Protein AF-A0A930AYY4-F1 (afdb_monomer_lite)

Sequence (57 aa):
CTPIFEGDNLVVTGVLIEARSIEDSGEGICFNVFCYNVQPNIKIDYHTGDHQLIMQD

pLDDT: mean 96.49, std 5.95, range [64.25, 98.69]

Foldseek 3Di:
DAFDPDDQFPAGQWDWDADADPVVRRPPHGDTDTGGPDDPQKDAPRRPRDIDGHDDD

Structure (mmCIF, N/CA/C/O backbone):
data_AF-A0A930AYY4-F1
#
_entry.id   AF-A0A930AYY4-F1
#
loop_
_atom_site.group_PDB
_atom_site.id
_atom_site.type_symbol
_atom_site.label_atom_id
_atom_site.label_alt_id
_atom_site.label_comp_id
_atom_site.label_asym_id
_atom_site.label_entity_id
_atom_site.label_seq_id
_atom_site.pdbx_PDB_ins_code
_atom_site.Cartn_x
_atom_site.Cartn_y
_atom_site.Cartn_z
_atom_site.occupancy
_atom_site.B_iso_or_equiv
_atom_site.auth_seq_id
_atom_site.auth_comp_id
_atom_site.auth_asym_id
_atom_site.auth_atom_id
_atom_site.pdbx_PDB_model_num
ATOM 1 N N . CYS A 1 1 ? 1.804 5.980 9.553 1.00 91.69 1 CYS A N 1
ATOM 2 C CA . CYS A 1 1 ? 1.724 5.849 8.088 1.00 91.69 1 CYS A CA 1
ATOM 3 C C . CYS A 1 1 ? 3.114 5.470 7.605 1.00 91.69 1 CYS A C 1
ATOM 5 O O . CYS A 1 1 ? 4.017 6.295 7.715 1.00 91.69 1 CYS A O 1
ATOM 7 N N . THR A 1 2 ? 3.291 4.218 7.192 1.00 98.38 2 THR A N 1
ATOM 8 C CA . THR A 1 2 ? 4.599 3.607 6.933 1.00 98.38 2 THR A CA 1
ATOM 9 C C . THR A 1 2 ? 4.633 3.088 5.495 1.00 98.38 2 THR A C 1
ATOM 11 O O . THR A 1 2 ? 3.856 2.184 5.175 1.00 98.38 2 THR A O 1
ATOM 14 N N . PRO A 1 3 ? 5.473 3.655 4.612 1.00 98.19 3 PRO A N 1
ATOM 15 C CA . PRO A 1 3 ? 5.604 3.177 3.239 1.00 98.19 3 PRO A CA 1
ATOM 16 C C . PRO A 1 3 ? 6.233 1.782 3.210 1.00 98.19 3 PRO A C 1
ATOM 18 O O . PRO A 1 3 ? 7.217 1.539 3.909 1.00 98.19 3 PRO A O 1
ATOM 21 N N . ILE A 1 4 ? 5.688 0.884 2.390 1.00 98.56 4 ILE A N 1
ATOM 22 C CA . ILE A 1 4 ? 6.221 -0.467 2.198 1.00 98.56 4 ILE A CA 1
ATOM 23 C C . ILE A 1 4 ? 6.764 -0.590 0.775 1.00 98.56 4 ILE A C 1
ATOM 25 O O . ILE A 1 4 ? 6.027 -0.446 -0.202 1.00 98.56 4 ILE A O 1
ATOM 29 N N . PHE A 1 5 ? 8.065 -0.859 0.686 1.00 98.31 5 PHE A N 1
ATOM 30 C CA . PHE A 1 5 ? 8.781 -1.120 -0.557 1.00 98.31 5 PHE A CA 1
ATOM 31 C C . PHE A 1 5 ? 9.057 -2.618 -0.692 1.00 98.31 5 PHE A C 1
ATOM 33 O O . PHE A 1 5 ? 9.364 -3.290 0.294 1.00 98.31 5 PHE A O 1
ATOM 40 N N . GLU A 1 6 ? 8.985 -3.125 -1.918 1.00 98.00 6 GLU A N 1
ATOM 41 C CA . GLU A 1 6 ? 9.464 -4.461 -2.267 1.00 98.00 6 GLU A CA 1
ATOM 42 C C . GLU A 1 6 ? 10.831 -4.355 -2.940 1.00 98.00 6 GLU A C 1
ATOM 44 O O . GLU A 1 6 ? 10.983 -3.651 -3.937 1.00 98.00 6 GLU A O 1
ATOM 49 N N . GLY A 1 7 ? 11.827 -5.059 -2.399 1.00 97.12 7 GLY A N 1
ATOM 50 C CA . GLY A 1 7 ? 13.177 -5.070 -2.961 1.00 97.12 7 GLY A CA 1
ATOM 51 C C . GLY A 1 7 ? 13.796 -3.673 -3.039 1.00 97.12 7 GLY A C 1
ATOM 52 O O . GLY A 1 7 ? 13.854 -2.953 -2.044 1.00 97.12 7 GLY A O 1
ATOM 53 N N . ASP A 1 8 ? 14.282 -3.322 -4.225 1.00 97.75 8 ASP A N 1
ATOM 54 C CA . ASP A 1 8 ? 14.925 -2.053 -4.567 1.00 97.75 8 ASP A CA 1
ATOM 55 C C . ASP A 1 8 ? 14.004 -1.102 -5.352 1.00 97.75 8 ASP A C 1
ATOM 57 O O . ASP A 1 8 ? 14.481 -0.153 -5.974 1.00 97.75 8 ASP A O 1
ATOM 61 N N . ASN A 1 9 ? 12.687 -1.337 -5.321 1.00 98.62 9 ASN A N 1
ATOM 62 C CA . ASN A 1 9 ? 11.718 -0.483 -5.999 1.00 98.62 9 ASN A CA 1
ATOM 63 C C . ASN A 1 9 ? 11.816 0.976 -5.530 1.00 98.62 9 ASN A C 1
ATOM 65 O O . ASN A 1 9 ? 11.856 1.254 -4.330 1.00 98.62 9 ASN A O 1
ATOM 69 N N . LEU A 1 10 ? 11.792 1.922 -6.473 1.00 98.31 10 LEU A N 1
ATOM 70 C CA . LEU A 1 10 ? 11.781 3.354 -6.162 1.00 98.31 10 LEU A CA 1
ATOM 71 C C . LEU A 1 10 ? 10.407 3.846 -5.686 1.00 98.31 10 LEU A C 1
ATOM 73 O O . LEU A 1 10 ? 10.317 4.882 -5.025 1.00 98.31 10 LEU A O 1
ATOM 77 N N . VAL A 1 11 ? 9.337 3.112 -6.002 1.00 98.44 11 VAL A N 1
ATOM 78 C CA . VAL A 1 11 ? 7.959 3.426 -5.614 1.00 98.44 11 VAL A CA 1
ATOM 79 C C . VAL A 1 11 ? 7.403 2.346 -4.691 1.00 98.44 11 VAL A C 1
ATOM 81 O O . VAL A 1 11 ? 7.647 1.154 -4.856 1.00 98.44 11 VAL A O 1
ATOM 84 N N . VAL A 1 12 ? 6.623 2.777 -3.702 1.00 98.38 12 VAL A N 1
ATOM 85 C CA . VAL A 1 12 ? 6.009 1.898 -2.701 1.00 98.38 12 VAL A CA 1
ATOM 86 C C . VAL A 1 12 ? 4.932 1.012 -3.318 1.00 98.38 12 VAL A C 1
ATOM 88 O O . VAL A 1 12 ? 4.104 1.498 -4.091 1.00 98.38 12 VAL A O 1
ATOM 91 N N . THR A 1 13 ? 4.870 -0.251 -2.898 1.00 98.31 13 THR A N 1
ATOM 92 C CA . THR A 1 13 ? 3.749 -1.158 -3.209 1.00 98.31 13 THR A CA 1
ATOM 93 C C . THR A 1 13 ? 2.456 -0.670 -2.550 1.00 98.31 13 THR A C 1
ATOM 95 O O . THR A 1 13 ? 1.347 -0.845 -3.057 1.00 98.31 13 THR A O 1
ATOM 98 N N . GLY A 1 14 ? 2.590 -0.035 -1.392 1.00 98.50 14 GLY A N 1
ATOM 99 C CA . GLY A 1 14 ? 1.485 0.504 -0.624 1.00 98.50 14 GLY A CA 1
ATOM 100 C C . GLY A 1 14 ? 1.961 1.062 0.703 1.00 98.50 14 GLY A C 1
ATOM 101 O O . GLY A 1 14 ? 3.160 1.188 0.965 1.00 98.50 14 GLY A O 1
ATOM 102 N N . VAL A 1 15 ? 1.003 1.422 1.544 1.00 98.62 15 VAL A N 1
ATOM 103 C CA . VAL A 1 15 ? 1.266 2.107 2.802 1.00 98.62 15 VAL A CA 1
ATOM 104 C C . VAL A 1 15 ? 0.482 1.451 3.926 1.00 98.62 15 VAL A C 1
ATOM 106 O O . VAL A 1 15 ? -0.733 1.279 3.829 1.00 98.62 15 VAL A O 1
ATOM 109 N N . LEU A 1 16 ? 1.174 1.118 5.013 1.00 98.69 16 LEU A N 1
ATOM 110 C CA . LEU A 1 16 ? 0.543 0.704 6.259 1.00 98.69 16 LEU A CA 1
ATOM 111 C C . LEU A 1 16 ? 0.049 1.949 7.006 1.00 98.69 16 LEU A C 1
ATOM 113 O O . LEU A 1 16 ? 0.838 2.834 7.365 1.00 98.69 16 LEU A O 1
ATOM 117 N N . ILE A 1 17 ? -1.258 2.043 7.225 1.00 98.50 17 ILE A N 1
ATOM 118 C CA . ILE A 1 17 ? -1.885 3.152 7.940 1.00 98.50 17 ILE A CA 1
ATOM 119 C C . ILE A 1 17 ? -2.462 2.618 9.247 1.00 98.50 17 ILE A C 1
ATOM 121 O O . ILE A 1 17 ? -3.367 1.786 9.257 1.00 98.50 17 ILE A O 1
ATOM 125 N N . GLU A 1 18 ? -1.931 3.144 10.344 1.00 98.06 18 GLU A N 1
ATOM 126 C CA . GLU A 1 18 ? -2.324 2.815 11.709 1.00 98.06 18 GLU A CA 1
ATOM 127 C C . GLU A 1 18 ? -2.895 4.067 12.368 1.00 98.06 18 GLU A C 1
ATOM 129 O O . GLU A 1 18 ? -2.294 5.145 12.283 1.00 98.06 18 GLU A O 1
ATOM 134 N N . ALA A 1 19 ? -4.039 3.926 13.031 1.00 97.75 19 ALA A N 1
ATOM 135 C CA . ALA A 1 19 ? -4.613 4.973 13.861 1.00 97.75 19 ALA A CA 1
ATOM 136 C C . ALA A 1 19 ? -5.371 4.367 15.038 1.00 97.75 19 ALA A C 1
ATOM 138 O O . ALA A 1 19 ? -6.049 3.345 14.908 1.00 97.75 19 ALA A O 1
ATOM 139 N N . ARG A 1 20 ? -5.274 5.035 16.187 1.00 98.19 20 ARG A N 1
ATOM 140 C CA . ARG A 1 20 ? -5.998 4.681 17.401 1.00 98.19 20 ARG A CA 1
ATOM 141 C C . ARG A 1 20 ? -6.340 5.949 18.177 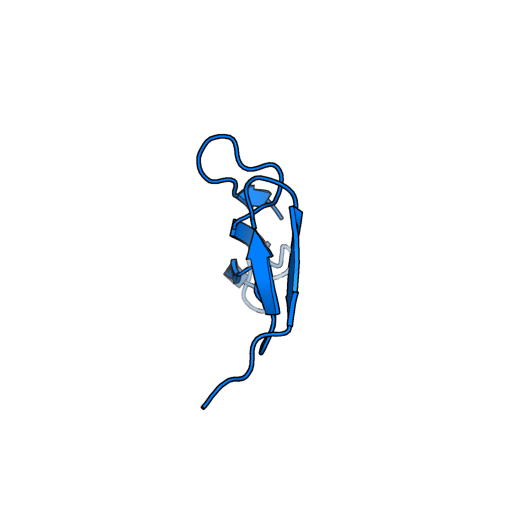1.00 98.19 20 ARG A C 1
ATOM 143 O O . ARG A 1 20 ? -5.430 6.710 18.504 1.00 98.19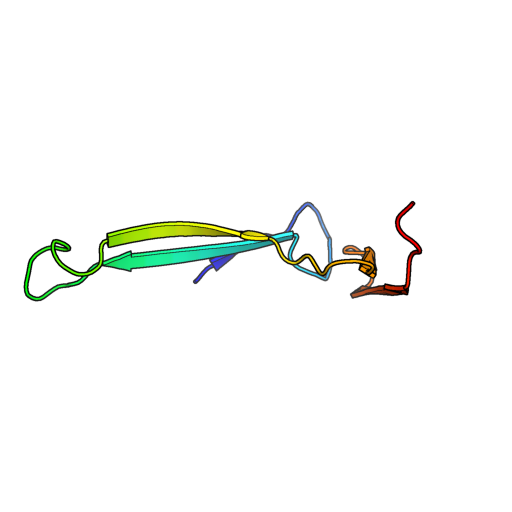 20 ARG A O 1
ATOM 150 N N . SER A 1 21 ? -7.616 6.151 18.487 1.00 98.12 21 SER A N 1
ATOM 151 C CA . SER A 1 21 ? -8.060 7.201 19.404 1.00 98.12 21 SER A CA 1
ATOM 152 C C . SER A 1 21 ? -7.443 6.988 20.791 1.00 98.12 21 SER A C 1
ATOM 154 O O . SER A 1 21 ? -7.314 5.860 21.283 1.00 98.12 21 SER A O 1
ATOM 156 N N . ILE A 1 22 ? -6.981 8.072 21.409 1.00 97.19 22 ILE A N 1
ATOM 157 C CA . ILE A 1 22 ? -6.298 8.019 22.712 1.00 97.19 22 ILE A CA 1
ATOM 158 C C . ILE A 1 22 ? -7.326 8.212 23.828 1.00 97.19 22 ILE A C 1
ATOM 160 O O . ILE A 1 22 ? -7.295 7.501 24.829 1.00 97.19 22 ILE A O 1
ATOM 164 N N . GLU A 1 23 ? -8.245 9.148 23.620 1.00 97.44 23 GLU A N 1
ATOM 165 C CA . GLU A 1 23 ? -9.280 9.617 24.536 1.00 97.44 23 GLU A CA 1
ATOM 166 C C . GLU A 1 23 ? -10.258 8.529 24.989 1.00 97.44 23 GLU A C 1
ATOM 168 O O . GLU A 1 23 ? -10.703 8.546 26.133 1.00 97.44 23 GLU A O 1
ATOM 173 N N . ASP A 1 24 ? -10.551 7.568 24.120 1.00 97.50 24 ASP A N 1
ATOM 174 C CA . ASP A 1 24 ? -11.528 6.500 24.341 1.00 97.50 24 ASP A CA 1
ATOM 175 C C . ASP A 1 24 ? -10.898 5.107 24.209 1.00 97.50 24 ASP A C 1
ATOM 177 O O . ASP A 1 24 ? -11.580 4.102 24.042 1.00 97.50 24 ASP A O 1
ATOM 181 N N . SER A 1 25 ? -9.565 5.030 24.256 1.00 96.62 25 SER A N 1
ATOM 182 C CA . SER A 1 25 ? -8.834 3.779 24.049 1.00 96.62 25 SER A CA 1
ATOM 183 C C . SER A 1 25 ? -9.137 3.062 22.720 1.00 96.62 25 SER A C 1
ATOM 185 O O . SER A 1 25 ? -8.960 1.844 22.620 1.00 96.62 25 SER A O 1
ATOM 187 N N . GLY A 1 26 ? -9.482 3.809 21.674 1.00 97.44 26 GLY A N 1
ATOM 188 C CA . GLY A 1 26 ? -9.686 3.290 20.328 1.00 97.44 26 GLY A CA 1
ATOM 189 C C . GLY A 1 26 ? -11.110 2.809 20.059 1.00 97.44 26 GLY A C 1
ATOM 190 O O . GLY A 1 26 ? -11.313 2.107 19.073 1.00 97.44 26 GLY A O 1
ATOM 191 N N . GLU A 1 27 ? -12.087 3.145 20.904 1.00 97.56 27 GLU A N 1
ATOM 192 C CA . GLU A 1 27 ? -13.491 2.816 20.623 1.00 97.56 27 GLU A CA 1
ATOM 193 C C . GLU A 1 27 ? -14.028 3.575 19.400 1.00 97.56 27 GLU A C 1
ATOM 195 O O . GLU A 1 27 ? -14.750 2.990 18.594 1.00 97.56 27 GLU A O 1
ATOM 200 N N . GLY A 1 28 ? -13.651 4.844 19.214 1.00 98.00 28 GLY A N 1
ATOM 201 C CA . GLY A 1 28 ? -14.034 5.647 18.056 1.00 98.00 28 GLY A CA 1
ATOM 202 C C . GLY A 1 28 ? -13.238 5.290 16.802 1.00 98.00 28 GLY A C 1
ATOM 203 O O . GLY A 1 28 ? -13.808 4.901 15.782 1.00 98.00 28 GLY A O 1
ATOM 204 N N . ILE A 1 29 ? -11.910 5.420 16.864 1.00 97.31 29 ILE A N 1
ATOM 205 C CA . ILE A 1 29 ? -11.000 5.059 15.769 1.00 97.31 29 ILE A CA 1
ATOM 206 C C . ILE A 1 29 ? -10.027 3.991 16.258 1.00 97.31 29 ILE A C 1
ATOM 208 O O . ILE A 1 29 ? -9.233 4.237 17.163 1.00 97.31 29 ILE A O 1
ATOM 212 N N . CYS A 1 30 ? -10.019 2.828 15.609 1.00 98.19 30 CYS A N 1
ATOM 213 C CA . CYS A 1 30 ? -8.972 1.823 15.766 1.00 98.19 30 CYS A CA 1
ATOM 214 C C . CYS A 1 30 ? -8.846 1.023 14.474 1.00 98.19 30 CYS A C 1
ATOM 216 O O . CYS A 1 30 ? -9.701 0.198 14.150 1.00 98.19 30 CYS A O 1
ATOM 218 N N . PHE A 1 31 ? -7.792 1.288 13.710 1.00 98.06 31 PHE A N 1
ATOM 219 C CA . PHE A 1 31 ? -7.530 0.551 12.485 1.00 98.06 31 PHE A CA 1
ATOM 220 C C . PHE A 1 31 ? -6.038 0.374 12.229 1.00 98.06 31 PHE A C 1
ATOM 222 O O . PHE A 1 31 ? -5.198 1.184 12.622 1.00 98.06 31 PHE A O 1
ATOM 229 N N . ASN A 1 32 ? -5.745 -0.710 11.520 1.00 98.06 32 ASN A N 1
ATOM 230 C CA . ASN A 1 32 ? -4.446 -1.033 10.962 1.00 98.06 32 ASN A CA 1
ATOM 231 C C . ASN A 1 32 ? -4.705 -1.638 9.579 1.00 98.06 32 ASN A C 1
ATOM 233 O O . ASN A 1 32 ? -5.156 -2.779 9.472 1.00 98.06 32 ASN A O 1
ATOM 237 N N . VAL A 1 33 ? -4.534 -0.832 8.535 1.00 98.38 33 VAL A N 1
ATOM 238 C CA . VAL A 1 33 ? -4.918 -1.189 7.166 1.00 98.38 33 VAL A CA 1
ATOM 239 C C . VAL A 1 33 ? -3.757 -0.989 6.209 1.00 98.38 33 VAL A C 1
ATOM 241 O O . VAL A 1 33 ? -2.967 -0.057 6.354 1.00 98.38 33 VAL A O 1
ATOM 244 N N . PHE A 1 34 ? -3.682 -1.847 5.194 1.00 98.44 34 PHE A N 1
ATOM 245 C CA . PHE A 1 34 ? -2.764 -1.667 4.078 1.00 98.44 34 PHE A CA 1
ATOM 246 C C . PHE A 1 34 ? -3.490 -0.994 2.913 1.00 98.44 34 PHE A C 1
ATOM 248 O O . PHE A 1 34 ? -4.474 -1.523 2.393 1.00 98.44 34 PHE A O 1
ATOM 255 N N . CYS A 1 35 ? -3.010 0.178 2.511 1.00 98.25 35 CYS A N 1
ATOM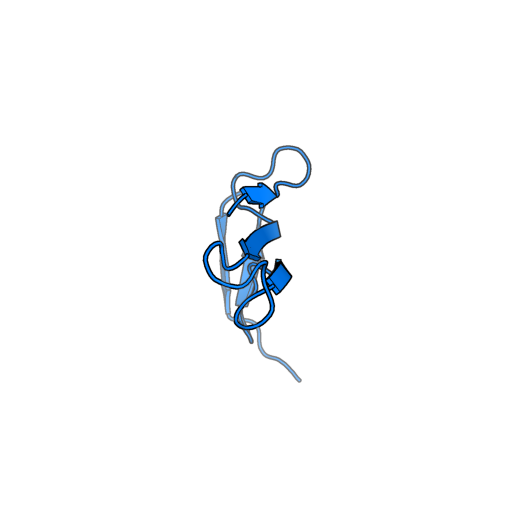 256 C CA . CYS A 1 35 ? -3.511 0.916 1.360 1.00 98.25 35 CYS A CA 1
ATOM 257 C C . CYS A 1 35 ? -2.609 0.636 0.155 1.00 98.25 35 CYS A C 1
ATOM 259 O O . CYS A 1 35 ? -1.454 1.066 0.134 1.00 98.25 35 CYS A O 1
ATOM 261 N N . TYR A 1 36 ? -3.121 -0.103 -0.828 1.00 98.31 36 TYR A N 1
ATOM 262 C CA . TYR A 1 36 ? -2.388 -0.422 -2.052 1.00 98.31 36 TYR A CA 1
ATOM 263 C C . TYR A 1 36 ? -2.145 0.837 -2.888 1.00 98.31 36 TYR A C 1
ATOM 265 O O . TYR A 1 36 ? -3.067 1.621 -3.112 1.00 98.31 36 TYR A O 1
ATOM 273 N N . ASN A 1 37 ? -0.927 1.002 -3.400 1.00 98.06 37 ASN A N 1
ATOM 274 C CA . ASN A 1 37 ? -0.568 2.113 -4.278 1.00 98.06 37 ASN A CA 1
ATOM 275 C C . ASN A 1 37 ? -0.943 1.802 -5.736 1.00 98.06 37 ASN A C 1
ATOM 277 O O . ASN A 1 37 ? -0.093 1.736 -6.615 1.00 98.06 37 ASN A O 1
ATOM 281 N N . VAL A 1 38 ? -2.230 1.548 -5.975 1.00 97.44 38 VAL A N 1
ATOM 282 C CA . VAL A 1 38 ? -2.785 1.192 -7.286 1.00 97.44 38 VAL A CA 1
ATOM 283 C C . VAL A 1 38 ? -3.837 2.202 -7.714 1.00 97.44 38 VAL A C 1
ATOM 285 O O . VAL A 1 38 ? -4.494 2.835 -6.889 1.00 97.44 38 VAL A O 1
ATOM 288 N N . GLN A 1 39 ? -4.051 2.299 -9.022 1.00 96.06 39 GLN A N 1
ATOM 289 C CA . GLN A 1 39 ? -5.125 3.091 -9.601 1.00 96.06 39 GLN A CA 1
ATOM 290 C C . GLN A 1 39 ? -5.811 2.276 -10.706 1.00 96.06 39 GLN A C 1
ATOM 292 O O . GLN A 1 39 ? -5.119 1.637 -11.504 1.00 96.06 39 GLN A O 1
ATOM 297 N N . PRO A 1 40 ? -7.154 2.290 -10.792 1.00 96.06 40 PRO A N 1
ATOM 298 C CA . PRO A 1 40 ? -7.860 1.658 -11.899 1.00 96.06 40 PRO A CA 1
ATOM 299 C C . PRO A 1 40 ? -7.322 2.125 -13.254 1.00 96.06 40 PRO A C 1
ATOM 301 O O . PRO A 1 40 ? -7.099 3.319 -13.462 1.00 96.06 40 PRO A O 1
ATOM 304 N N . ASN A 1 41 ? -7.139 1.175 -14.171 1.00 96.50 41 ASN A N 1
ATOM 305 C CA . ASN A 1 41 ? -6.642 1.400 -15.531 1.00 96.50 41 ASN A CA 1
ATOM 306 C C . ASN A 1 41 ? -5.218 1.970 -15.627 1.00 96.50 41 ASN A C 1
ATOM 308 O O . ASN A 1 41 ? -4.812 2.379 -16.709 1.00 96.50 41 ASN A O 1
ATOM 312 N N . ILE A 1 42 ? -4.432 1.976 -14.547 1.00 97.31 42 ILE A N 1
ATOM 313 C CA . ILE A 1 42 ? -3.019 2.364 -14.589 1.00 97.31 42 ILE A CA 1
ATOM 314 C C . ILE A 1 42 ? -2.149 1.177 -14.195 1.00 97.31 42 ILE A C 1
ATOM 316 O O . ILE A 1 42 ? -2.317 0.585 -13.129 1.00 97.31 42 ILE A O 1
ATOM 320 N N . LYS A 1 43 ? -1.171 0.862 -15.044 1.00 97.56 43 LYS A N 1
ATOM 321 C CA . LYS A 1 43 ? -0.048 -0.000 -14.681 1.00 97.56 43 LYS A CA 1
ATOM 322 C C . LYS A 1 43 ? 1.120 0.876 -14.245 1.00 97.56 43 LYS A C 1
ATOM 324 O O . LYS A 1 43 ? 1.564 1.718 -15.020 1.00 97.56 43 LYS A O 1
ATOM 329 N N . ILE A 1 44 ? 1.605 0.654 -13.028 1.00 98.12 44 ILE A N 1
ATOM 330 C CA . ILE A 1 44 ? 2.783 1.322 -12.463 1.00 98.12 44 ILE A CA 1
ATOM 331 C C . ILE A 1 44 ? 3.973 0.365 -12.569 1.00 98.12 44 ILE A C 1
ATOM 333 O O . ILE A 1 44 ? 3.855 -0.810 -12.210 1.00 98.12 44 ILE A O 1
ATOM 337 N N . ASP A 1 45 ? 5.104 0.857 -13.067 1.00 98.31 45 ASP A N 1
ATOM 338 C CA . ASP A 1 45 ? 6.406 0.228 -12.866 1.00 98.31 45 ASP A CA 1
ATOM 339 C C . ASP A 1 45 ? 6.949 0.711 -11.518 1.00 98.31 45 ASP A C 1
ATOM 341 O O . ASP A 1 45 ? 7.397 1.847 -11.383 1.00 98.31 45 ASP A O 1
ATOM 345 N N . TYR A 1 46 ? 6.864 -0.131 -10.487 1.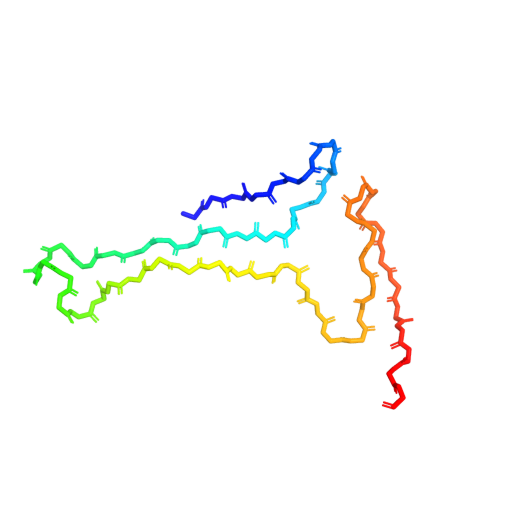00 98.38 46 TYR A N 1
ATOM 346 C CA . TYR A 1 46 ? 7.303 0.255 -9.143 1.00 98.38 46 TYR A CA 1
ATOM 347 C C . TYR A 1 46 ? 8.824 0.396 -9.030 1.00 98.38 46 TYR A C 1
ATOM 349 O O . TYR A 1 46 ? 9.305 1.076 -8.122 1.00 98.38 46 TYR A O 1
ATOM 357 N N . HIS A 1 47 ? 9.583 -0.213 -9.944 1.00 98.56 47 HIS A N 1
ATOM 358 C CA . HIS A 1 47 ? 11.034 -0.124 -9.937 1.00 98.56 47 HIS A CA 1
ATOM 359 C C . HIS A 1 47 ? 11.497 1.247 -10.431 1.00 98.56 47 HIS A C 1
ATOM 361 O O . HIS A 1 47 ? 12.357 1.849 -9.798 1.00 98.56 47 HIS A O 1
ATOM 367 N N . THR A 1 48 ? 10.895 1.785 -11.498 1.00 98.44 48 THR A N 1
ATOM 368 C CA . THR A 1 48 ? 11.300 3.084 -12.079 1.00 98.44 48 THR A CA 1
ATOM 369 C C . THR A 1 48 ? 10.412 4.263 -11.676 1.00 98.44 48 THR A C 1
ATOM 371 O O . THR A 1 48 ? 10.867 5.405 -11.678 1.00 98.44 48 THR A O 1
ATOM 374 N N . GLY A 1 49 ? 9.153 4.002 -11.321 1.00 97.94 49 GLY A N 1
ATOM 375 C CA . GLY A 1 49 ? 8.109 5.003 -11.098 1.00 97.94 49 GLY A CA 1
ATOM 376 C C . GLY A 1 49 ? 7.371 5.458 -12.360 1.00 97.94 49 GLY A C 1
ATOM 377 O O . GLY A 1 49 ? 6.508 6.336 -12.278 1.00 97.94 49 GLY A O 1
ATOM 378 N N . ASP A 1 50 ? 7.661 4.857 -13.514 1.00 98.44 50 ASP A N 1
ATOM 379 C CA . ASP A 1 50 ? 6.900 5.094 -14.739 1.00 98.44 50 ASP A CA 1
ATOM 380 C C . ASP A 1 50 ? 5.485 4.504 -14.645 1.00 98.44 50 ASP A C 1
ATOM 382 O O . ASP A 1 50 ? 5.201 3.590 -13.866 1.00 98.44 50 ASP A O 1
ATOM 386 N N . HIS A 1 51 ? 4.564 5.016 -15.463 1.00 97.44 51 HIS A N 1
ATOM 387 C CA . HIS A 1 51 ? 3.189 4.525 -15.499 1.00 97.44 51 HIS A CA 1
ATOM 388 C C . HIS A 1 51 ? 2.577 4.605 -16.896 1.00 97.44 51 HIS A C 1
ATOM 390 O O . HIS A 1 51 ? 2.978 5.414 -17.734 1.00 97.44 51 HIS A O 1
ATOM 396 N N . GLN A 1 52 ? 1.588 3.747 -17.148 1.00 97.94 52 GLN A N 1
ATOM 397 C CA . GLN A 1 52 ? 0.890 3.654 -18.429 1.00 97.94 52 GLN A CA 1
ATOM 398 C C . GLN A 1 52 ? -0.605 3.411 -18.221 1.00 97.94 52 GLN A C 1
ATOM 400 O O . GLN A 1 52 ? -0.999 2.638 -17.343 1.00 97.94 52 GLN A O 1
ATOM 405 N N . LEU A 1 53 ? -1.433 4.040 -19.061 1.00 97.44 53 LEU A N 1
ATOM 406 C CA . LEU A 1 53 ? -2.851 3.705 -19.166 1.00 97.44 53 LEU A CA 1
ATOM 407 C C . LEU A 1 53 ? -2.990 2.315 -19.798 1.00 97.44 53 LEU A C 1
ATOM 409 O O . LEU A 1 53 ? -2.442 2.061 -20.870 1.00 97.44 53 LEU A O 1
ATOM 413 N N . ILE A 1 54 ? -3.742 1.435 -19.146 1.00 95.94 54 ILE A N 1
ATOM 414 C CA . ILE A 1 54 ? -4.103 0.112 -19.651 1.00 95.94 54 ILE A CA 1
ATOM 415 C C . ILE A 1 54 ? -5.616 0.049 -19.861 1.00 95.94 54 ILE A C 1
ATOM 417 O O . ILE A 1 54 ? -6.386 0.566 -19.054 1.00 95.94 54 ILE A O 1
ATOM 421 N N . MET A 1 55 ? -6.046 -0.572 -20.957 1.00 87.44 55 MET A N 1
ATOM 422 C CA . MET A 1 55 ? -7.459 -0.886 -21.175 1.00 87.44 55 MET A CA 1
ATOM 423 C C . MET A 1 55 ? -7.803 -2.097 -20.299 1.00 87.44 55 MET A C 1
ATOM 425 O O . MET A 1 55 ? -7.066 -3.083 -20.320 1.00 87.44 55 MET A O 1
ATOM 429 N N . GLN A 1 56 ? -8.874 -2.013 -19.512 1.00 69.19 56 GLN A N 1
ATOM 430 C CA . GLN A 1 56 ? -9.489 -3.19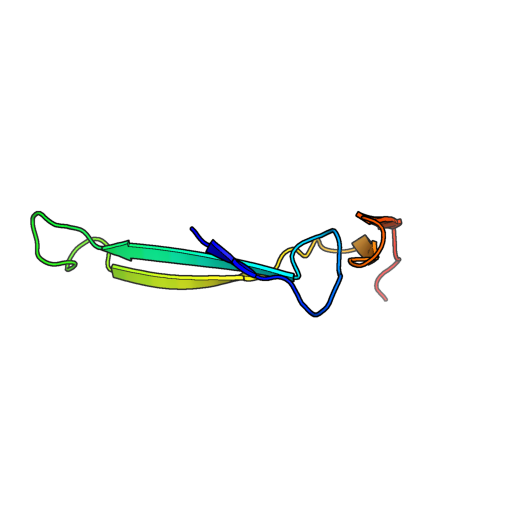1 -18.896 1.00 69.19 56 GLN A CA 1
ATOM 431 C C . GLN A 1 56 ? -10.565 -3.724 -19.845 1.00 69.19 56 GLN A C 1
ATOM 433 O O . GLN A 1 56 ? -11.331 -2.925 -20.388 1.00 69.19 56 GLN A O 1
ATOM 438 N N . ASP A 1 57 ? -10.568 -5.041 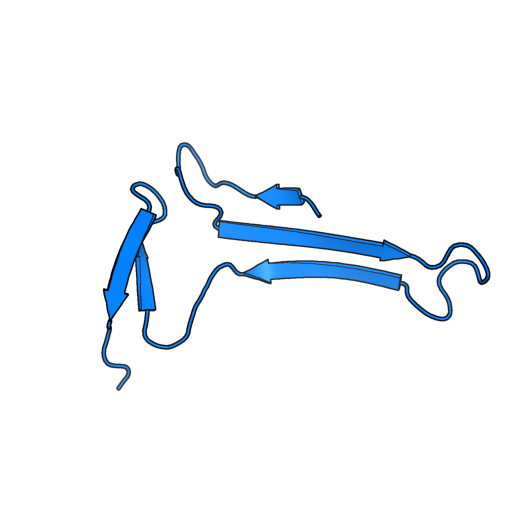-20.062 1.00 64.25 57 ASP A N 1
ATOM 439 C CA . ASP A 1 57 ? -11.635 -5.753 -20.781 1.00 64.25 57 ASP A CA 1
ATOM 440 C C . ASP A 1 57 ? -12.983 -5.652 -20.045 1.00 64.25 57 ASP A C 1
ATOM 442 O O . ASP A 1 57 ? -12.981 -5.689 -18.788 1.00 64.25 57 ASP A O 1
#

Secondary structure (DSSP, 8-state):
-EEE--TT-SS-SEEEEEEE-STTTTSS-EEEEEEE--BTTEEE-TTT--EEE----

Radius of gyration: 15.68 Å; chains: 1; bounding box: 29×15×46 Å